Protein AF-A0A7W1Z212-F1 (afdb_monomer)

Mean predicted aligned error: 14.38 Å

Structure (mmCIF, N/CA/C/O backbone):
data_AF-A0A7W1Z212-F1
#
_entry.id   AF-A0A7W1Z212-F1
#
loop_
_atom_site.group_PDB
_atom_site.id
_atom_site.type_symbol
_atom_site.label_atom_id
_atom_site.label_alt_id
_atom_site.label_comp_id
_atom_site.label_asym_id
_atom_site.label_entity_id
_atom_site.label_seq_id
_atom_site.pdbx_PDB_ins_code
_atom_site.Cartn_x
_atom_site.Cartn_y
_atom_site.Cartn_z
_atom_site.occupancy
_atom_site.B_iso_or_equiv
_atom_site.auth_seq_id
_atom_site.auth_comp_id
_atom_site.auth_asym_id
_atom_site.auth_atom_id
_atom_site.pdbx_PDB_model_num
ATOM 1 N N . MET A 1 1 ? -15.169 -3.300 11.382 1.00 77.12 1 MET A N 1
ATOM 2 C CA . MET A 1 1 ? -14.056 -4.059 10.772 1.00 77.12 1 MET A CA 1
ATOM 3 C C . MET A 1 1 ? -12.932 -3.089 10.427 1.00 77.12 1 MET A C 1
ATOM 5 O O . MET A 1 1 ? -13.235 -2.021 9.907 1.00 77.12 1 MET A O 1
ATOM 9 N N . LYS A 1 2 ? -11.679 -3.413 10.775 1.00 85.25 2 LYS A N 1
ATOM 10 C CA . LYS A 1 2 ? -10.494 -2.569 10.530 1.00 85.25 2 LYS A CA 1
ATOM 11 C C . LYS A 1 2 ? -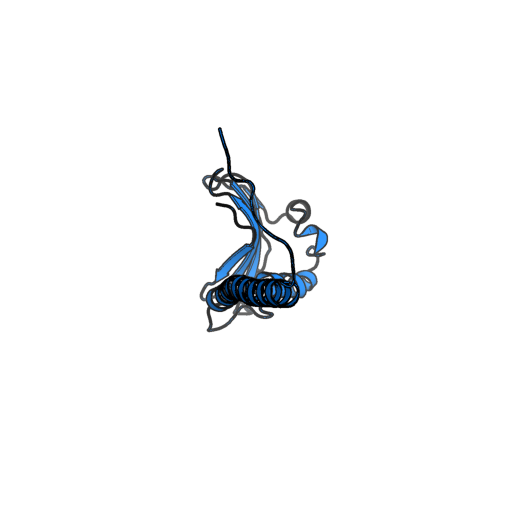9.434 -3.373 9.780 1.00 85.25 2 LYS A C 1
ATOM 13 O O . LYS A 1 2 ? -9.347 -4.587 9.969 1.00 85.25 2 LYS A O 1
ATOM 18 N N . SER A 1 3 ? -8.659 -2.726 8.923 1.00 84.06 3 SER A N 1
ATOM 19 C CA . SER A 1 3 ? -7.567 -3.359 8.179 1.00 84.06 3 SER A CA 1
ATOM 20 C C . SER A 1 3 ? -6.372 -2.423 8.100 1.00 84.06 3 SER A C 1
ATOM 22 O O . SER A 1 3 ? -6.545 -1.243 7.813 1.00 84.06 3 SER A O 1
ATOM 24 N N . ASP A 1 4 ? -5.180 -2.971 8.345 1.00 83.94 4 ASP A N 1
ATOM 25 C CA . ASP A 1 4 ? -3.940 -2.185 8.428 1.00 83.94 4 ASP A CA 1
ATOM 26 C C . ASP A 1 4 ? -3.031 -2.341 7.195 1.00 83.94 4 ASP A C 1
ATOM 28 O O . ASP A 1 4 ? -2.071 -1.599 6.999 1.00 83.94 4 ASP A O 1
ATOM 32 N N . ASN A 1 5 ? -3.310 -3.357 6.375 1.00 79.88 5 ASN A N 1
ATOM 33 C CA . ASN A 1 5 ? -2.556 -3.680 5.170 1.00 79.88 5 ASN A CA 1
ATOM 34 C C . ASN A 1 5 ? -3.535 -3.963 4.038 1.00 79.88 5 ASN A C 1
ATOM 36 O O . ASN A 1 5 ? -4.545 -4.642 4.242 1.00 79.88 5 ASN A O 1
ATOM 40 N N . ILE A 1 6 ? -3.214 -3.463 2.854 1.00 82.38 6 ILE A N 1
ATOM 41 C CA . ILE A 1 6 ? -4.014 -3.615 1.644 1.00 82.38 6 ILE A CA 1
ATOM 42 C C . ILE A 1 6 ? -3.090 -4.143 0.553 1.00 82.38 6 ILE A C 1
ATOM 44 O O . ILE A 1 6 ? -1.969 -3.667 0.395 1.00 82.38 6 ILE A O 1
ATOM 48 N N . LEU A 1 7 ? -3.553 -5.128 -0.207 1.00 85.12 7 LEU A N 1
ATOM 49 C CA . LEU A 1 7 ? -2.835 -5.634 -1.367 1.00 85.12 7 LEU A CA 1
ATOM 50 C C . LEU A 1 7 ? -3.804 -5.695 -2.540 1.00 85.12 7 LEU A C 1
ATOM 52 O O . LEU A 1 7 ? -4.844 -6.347 -2.460 1.00 85.12 7 LEU A O 1
ATOM 56 N N . ILE A 1 8 ? -3.467 -4.987 -3.611 1.00 86.56 8 ILE A N 1
ATOM 57 C CA . ILE A 1 8 ? -4.257 -4.938 -4.838 1.00 86.56 8 ILE A CA 1
ATOM 58 C C . ILE A 1 8 ? -3.365 -5.469 -5.944 1.00 86.56 8 ILE A C 1
ATOM 60 O O . ILE A 1 8 ? -2.385 -4.829 -6.318 1.00 86.56 8 ILE A O 1
ATOM 64 N N . ASP A 1 9 ? -3.696 -6.640 -6.469 1.00 84.62 9 ASP A N 1
ATOM 65 C CA . ASP A 1 9 ? -2.977 -7.203 -7.601 1.00 84.62 9 ASP A CA 1
ATOM 66 C C . ASP A 1 9 ? -3.779 -7.044 -8.886 1.00 84.62 9 ASP A C 1
ATOM 68 O O . ASP A 1 9 ? -4.973 -7.333 -8.943 1.00 84.62 9 ASP A O 1
ATOM 72 N N . THR A 1 10 ? -3.102 -6.578 -9.927 1.00 84.62 10 THR A N 1
ATOM 73 C CA . THR A 1 10 ? -3.655 -6.446 -11.273 1.00 84.62 10 THR A CA 1
ATOM 74 C C . THR A 1 10 ? -2.723 -7.123 -12.276 1.00 84.62 10 THR A C 1
ATOM 76 O O . THR A 1 10 ? -1.607 -7.537 -11.952 1.00 84.62 10 THR A O 1
ATOM 79 N N . ASN A 1 11 ? -3.135 -7.176 -13.542 1.00 84.94 11 ASN A N 1
ATOM 80 C CA . ASN A 1 11 ? -2.316 -7.761 -14.606 1.00 84.94 11 ASN A CA 1
ATOM 81 C C . ASN A 1 11 ? -0.99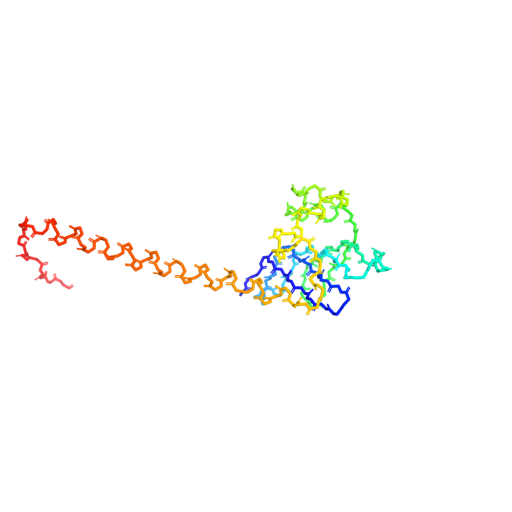3 -7.013 -14.844 1.00 84.94 11 ASN A C 1
ATOM 83 O O . ASN A 1 11 ? -0.046 -7.605 -15.350 1.00 84.94 11 ASN A O 1
ATOM 87 N N . ARG A 1 12 ? -0.920 -5.716 -14.515 1.00 84.62 12 ARG A N 1
ATOM 88 C CA . ARG A 1 12 ? 0.232 -4.859 -14.855 1.00 84.62 12 ARG A CA 1
ATOM 89 C C . ARG A 1 12 ? 1.006 -4.347 -13.646 1.00 84.62 12 ARG A C 1
ATOM 91 O O . ARG A 1 12 ? 2.163 -3.960 -13.785 1.00 84.62 12 ARG A O 1
ATOM 98 N N . LEU A 1 13 ? 0.383 -4.329 -12.473 1.00 82.56 13 LEU A N 1
ATOM 99 C CA . LEU A 1 13 ? 0.946 -3.754 -11.257 1.00 82.56 13 LEU A CA 1
ATOM 100 C C . LEU A 1 13 ? 0.392 -4.441 -10.012 1.00 82.56 13 LEU A C 1
ATOM 102 O O . LEU A 1 13 ? -0.774 -4.836 -9.975 1.00 82.56 13 LEU A O 1
ATOM 106 N N . THR A 1 14 ? 1.236 -4.542 -8.997 1.00 84.75 14 THR A N 1
ATOM 107 C CA . THR A 1 14 ? 0.863 -4.933 -7.639 1.00 84.75 14 THR A CA 1
ATOM 108 C C . THR A 1 14 ? 0.967 -3.688 -6.764 1.00 84.75 14 THR A C 1
ATOM 110 O O . THR A 1 14 ? 2.021 -3.061 -6.712 1.00 84.75 14 THR A O 1
ATOM 113 N N . VAL A 1 15 ? -0.108 -3.294 -6.090 1.00 84.38 15 VAL A N 1
ATOM 114 C CA . VAL A 1 15 ? -0.134 -2.148 -5.174 1.00 84.38 15 VAL A CA 1
ATOM 115 C C . VAL A 1 15 ? -0.178 -2.665 -3.749 1.00 84.38 15 VAL A C 1
ATOM 117 O O . VAL A 1 15 ? -1.116 -3.363 -3.367 1.00 84.38 15 VAL A O 1
ATOM 120 N N . ALA A 1 16 ? 0.826 -2.299 -2.961 1.00 81.69 16 ALA A N 1
ATOM 121 C CA . ALA A 1 16 ? 0.833 -2.544 -1.528 1.00 81.69 16 ALA A CA 1
ATOM 122 C C . ALA A 1 16 ? 0.444 -1.258 -0.797 1.00 81.69 16 ALA A C 1
ATOM 124 O O . ALA A 1 16 ? 1.004 -0.196 -1.066 1.00 81.69 16 ALA A O 1
ATOM 125 N N . GLY A 1 17 ? -0.513 -1.354 0.114 1.00 82.56 17 GLY A N 1
ATOM 126 C CA . GLY A 1 17 ? -0.961 -0.269 0.970 1.00 82.56 17 GLY A CA 1
ATOM 127 C C . GLY A 1 17 ? -0.681 -0.569 2.435 1.00 82.56 17 GLY A C 1
ATOM 128 O O . GLY A 1 17 ? -0.964 -1.677 2.890 1.00 82.56 17 GLY A O 1
ATOM 129 N N . ILE A 1 18 ? -0.181 0.419 3.179 1.00 80.94 18 ILE A N 1
ATOM 130 C CA . ILE A 1 18 ? -0.183 0.379 4.650 1.00 80.94 18 ILE A CA 1
ATOM 131 C C . ILE A 1 18 ? -0.882 1.617 5.177 1.00 80.94 18 ILE A C 1
ATOM 133 O O . ILE A 1 18 ? -0.662 2.725 4.679 1.00 80.94 18 ILE A O 1
ATOM 137 N N . GLY A 1 19 ? -1.673 1.416 6.216 1.00 85.19 19 GLY A N 1
ATOM 138 C CA . GLY A 1 19 ? -2.371 2.457 6.945 1.00 85.19 19 GLY A CA 1
ATOM 139 C C . GLY A 1 19 ? -3.698 1.921 7.446 1.00 85.19 19 GLY A C 1
ATOM 140 O O . GLY A 1 19 ? -3.934 0.722 7.394 1.00 85.19 19 GLY A O 1
ATOM 141 N N . LYS A 1 20 ? -4.578 2.783 7.935 1.00 90.00 20 LYS A N 1
ATOM 142 C CA . LYS A 1 20 ? -5.830 2.357 8.561 1.00 90.00 20 LYS A CA 1
ATOM 143 C C . LYS A 1 20 ? -6.975 2.462 7.568 1.00 90.00 20 LYS A C 1
ATOM 145 O O . LYS A 1 20 ? -7.257 3.544 7.068 1.00 90.00 20 LYS A O 1
ATOM 150 N N . LEU A 1 21 ? -7.677 1.358 7.350 1.00 90.25 21 LEU A N 1
ATOM 151 C CA . LEU A 1 21 ? -8.979 1.323 6.691 1.00 90.25 21 LEU A CA 1
ATOM 152 C C . LEU A 1 21 ? -10.035 0.912 7.714 1.00 90.25 21 LEU A C 1
ATOM 154 O O . LEU A 1 21 ? -9.978 -0.192 8.265 1.00 90.25 21 LEU A O 1
ATOM 158 N N . ASN A 1 22 ? -10.997 1.790 7.973 1.00 91.94 22 ASN A N 1
ATOM 159 C CA . ASN A 1 22 ? -12.083 1.544 8.906 1.00 91.94 22 ASN A CA 1
ATOM 160 C C . ASN A 1 22 ? -13.424 1.577 8.175 1.00 91.94 22 ASN A C 1
ATOM 162 O O . ASN A 1 22 ? -13.894 2.631 7.763 1.00 91.94 22 ASN A O 1
ATOM 166 N N . LEU A 1 23 ? -14.045 0.405 8.046 1.00 92.50 23 LEU A N 1
ATOM 167 C CA . LEU A 1 23 ? -15.338 0.257 7.374 1.00 92.50 23 LEU A CA 1
ATOM 168 C C . LEU A 1 23 ? -16.527 0.603 8.280 1.00 92.50 23 LEU A C 1
ATOM 170 O O . LEU A 1 23 ? -17.645 0.669 7.795 1.00 92.50 23 LEU A O 1
ATOM 174 N N . VAL A 1 24 ? -16.309 0.769 9.591 1.00 93.31 24 VAL A N 1
ATOM 175 C CA . VAL A 1 24 ? -17.367 1.221 10.515 1.00 93.31 24 VAL A CA 1
ATOM 176 C C . VAL A 1 24 ? -17.569 2.722 10.378 1.00 93.31 24 VAL A C 1
ATOM 178 O O . VAL A 1 24 ? -18.696 3.182 10.280 1.00 93.31 24 VAL A O 1
ATOM 181 N N . ASP A 1 25 ? -16.459 3.456 10.327 1.00 92.62 25 ASP A N 1
ATOM 182 C CA . ASP A 1 25 ? -16.458 4.920 10.266 1.00 92.62 25 ASP A CA 1
ATOM 183 C C . ASP A 1 25 ? -16.349 5.439 8.821 1.00 92.62 25 ASP A C 1
ATOM 185 O O . ASP A 1 25 ? -16.151 6.631 8.612 1.00 92.62 25 ASP A O 1
ATOM 189 N N . GLU A 1 26 ? -16.403 4.532 7.835 1.00 93.06 26 GLU A N 1
ATOM 190 C CA . GLU A 1 26 ? -16.182 4.798 6.408 1.00 93.06 26 GLU A CA 1
ATOM 191 C C . GLU A 1 26 ? -15.012 5.755 6.151 1.00 93.06 26 GLU A C 1
ATOM 193 O O . GLU A 1 26 ? -15.118 6.683 5.353 1.00 93.06 26 GLU A O 1
ATOM 198 N N . ALA A 1 27 ? -13.876 5.518 6.805 1.00 94.31 27 ALA A N 1
ATOM 199 C CA . ALA A 1 27 ? -12.704 6.381 6.729 1.00 94.31 27 ALA A CA 1
ATOM 200 C C . ALA A 1 27 ? -11.428 5.582 6.455 1.00 94.31 27 ALA A C 1
ATOM 202 O O . ALA A 1 27 ? -11.261 4.449 6.924 1.00 94.31 27 ALA A O 1
ATOM 203 N N . MET A 1 28 ? -10.501 6.195 5.720 1.00 93.50 28 MET A N 1
ATOM 204 C CA . MET A 1 28 ? -9.179 5.643 5.461 1.00 93.50 28 MET A CA 1
ATOM 205 C C . MET A 1 28 ? -8.065 6.672 5.666 1.00 93.50 28 MET A C 1
ATOM 207 O O . MET A 1 28 ? -8.260 7.868 5.484 1.00 93.50 28 MET A O 1
ATOM 211 N N . ASP A 1 29 ? -6.889 6.189 6.041 1.00 92.31 29 ASP A N 1
ATOM 212 C CA . ASP A 1 29 ? -5.612 6.894 5.951 1.00 92.31 29 ASP A CA 1
ATOM 213 C C . ASP A 1 29 ? -4.561 5.856 5.577 1.00 92.31 29 ASP A C 1
ATOM 215 O O . ASP A 1 29 ? -4.098 5.092 6.427 1.00 92.31 29 ASP A O 1
ATOM 219 N N . VAL A 1 30 ? -4.277 5.750 4.284 1.00 89.38 30 VAL A N 1
ATOM 220 C CA . VAL A 1 30 ? -3.433 4.706 3.703 1.00 89.38 30 VAL A CA 1
ATOM 221 C C . VAL A 1 30 ? -2.446 5.321 2.732 1.00 89.38 30 VAL A C 1
ATOM 223 O O . VAL A 1 30 ? -2.785 6.230 1.982 1.00 89.38 30 VAL A O 1
ATOM 226 N N . VAL A 1 31 ? -1.223 4.803 2.697 1.00 87.38 31 VAL A N 1
ATOM 227 C CA . VAL A 1 31 ? -0.290 5.098 1.605 1.00 87.38 31 VAL A CA 1
ATOM 228 C C . VAL A 1 31 ? -0.170 3.860 0.741 1.00 87.38 31 VAL A C 1
ATOM 230 O O . VAL A 1 31 ? 0.111 2.769 1.238 1.00 87.38 31 VAL A O 1
ATOM 233 N N . LEU A 1 32 ? -0.385 4.052 -0.552 1.00 87.25 32 LEU A N 1
ATOM 234 C CA . LEU A 1 32 ? -0.285 3.057 -1.599 1.00 87.25 32 LEU A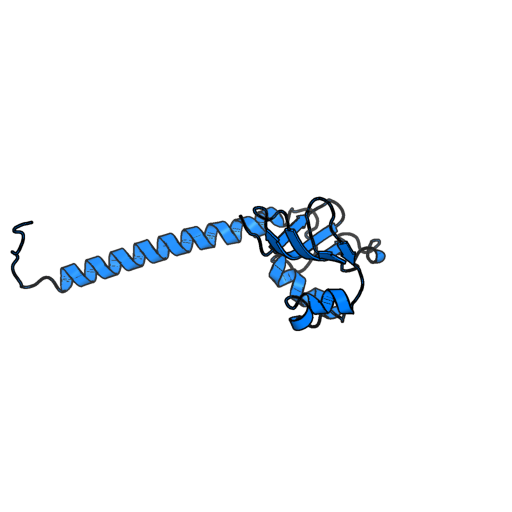 CA 1
ATOM 235 C C . LEU A 1 32 ? 1.063 3.192 -2.304 1.00 87.25 32 LEU A C 1
ATOM 237 O O . LEU A 1 32 ? 1.470 4.286 -2.689 1.00 87.25 32 LEU A O 1
ATOM 241 N N . THR A 1 33 ? 1.730 2.063 -2.512 1.00 83.31 33 THR A N 1
ATOM 242 C CA . THR A 1 33 ? 2.987 1.961 -3.256 1.00 83.31 33 THR A CA 1
ATOM 243 C C . THR A 1 33 ? 2.790 1.005 -4.435 1.00 83.31 33 THR A C 1
ATOM 245 O O . THR A 1 33 ? 2.835 -0.218 -4.255 1.00 83.31 33 THR A O 1
ATOM 248 N N . PRO A 1 34 ? 2.537 1.533 -5.645 1.00 84.38 34 PRO A N 1
ATOM 249 C CA . PRO A 1 34 ? 2.420 0.729 -6.853 1.00 84.38 34 PRO A CA 1
ATOM 250 C C . PRO A 1 34 ? 3.772 0.142 -7.265 1.00 84.38 34 PRO A C 1
ATOM 252 O O . PRO A 1 34 ? 4.785 0.836 -7.324 1.00 84.38 34 PRO A O 1
ATOM 255 N N . ARG A 1 35 ? 3.788 -1.144 -7.606 1.00 80.69 35 ARG A N 1
ATOM 256 C CA . ARG A 1 35 ? 4.939 -1.851 -8.169 1.00 80.69 35 ARG A CA 1
ATOM 257 C C . ARG A 1 35 ? 4.569 -2.458 -9.515 1.00 80.69 35 ARG A C 1
ATOM 259 O O . ARG A 1 35 ? 3.865 -3.469 -9.556 1.00 80.69 35 ARG A O 1
ATOM 266 N N . PRO A 1 36 ? 5.020 -1.850 -10.620 1.00 83.25 36 PRO A N 1
ATOM 267 C CA . PRO A 1 36 ? 4.788 -2.403 -11.941 1.00 83.25 36 PRO A CA 1
ATOM 268 C C . PRO A 1 36 ? 5.438 -3.779 -12.121 1.00 83.25 36 PRO A C 1
ATOM 270 O O . PRO A 1 36 ? 6.557 -4.006 -11.662 1.00 83.25 36 PRO A O 1
ATOM 273 N N . LYS A 1 37 ? 4.741 -4.681 -12.816 1.00 83.06 37 LYS A N 1
ATOM 274 C CA . LYS A 1 37 ? 5.268 -5.981 -13.275 1.00 83.06 37 LYS A CA 1
ATOM 275 C C . LYS A 1 37 ? 6.058 -5.839 -14.583 1.00 83.06 37 LYS A C 1
ATOM 277 O O . LYS A 1 37 ? 6.859 -6.705 -14.91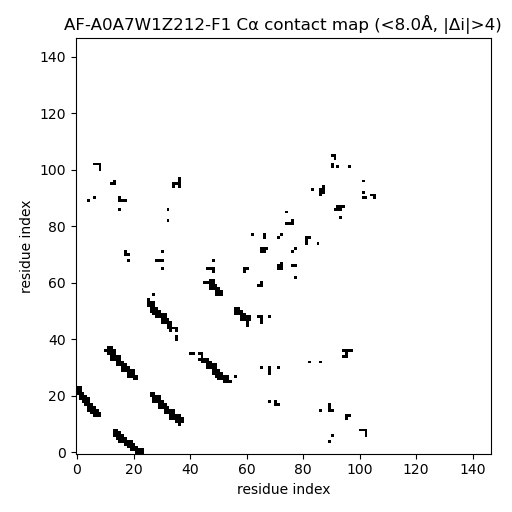5 1.00 83.06 37 LYS A O 1
ATOM 282 N N . ASP A 1 38 ? 5.835 -4.731 -15.293 1.00 82.56 38 ASP A N 1
ATOM 283 C CA . ASP A 1 38 ? 6.525 -4.337 -16.519 1.00 82.56 38 ASP A CA 1
ATOM 284 C C . ASP A 1 38 ? 7.372 -3.072 -16.257 1.00 82.56 38 ASP A C 1
ATOM 286 O O . ASP A 1 38 ? 6.822 -2.056 -15.814 1.00 82.56 38 ASP A O 1
ATOM 290 N N . PRO A 1 39 ? 8.692 -3.096 -16.519 1.00 78.75 39 PRO A N 1
ATOM 291 C CA . PRO A 1 39 ? 9.574 -1.950 -16.299 1.00 78.75 39 PRO A CA 1
ATOM 292 C C . PRO A 1 39 ? 9.219 -0.719 -17.148 1.00 78.75 39 PRO A C 1
ATOM 294 O O . PRO A 1 39 ? 9.531 0.399 -16.736 1.00 78.75 39 PRO A O 1
ATOM 297 N N . SER A 1 40 ? 8.526 -0.873 -18.281 1.00 83.56 40 SER A N 1
ATOM 298 C CA . SER A 1 40 ? 8.046 0.263 -19.088 1.00 83.56 40 SER A CA 1
ATOM 299 C C . SER A 1 40 ? 7.051 1.155 -18.335 1.00 83.56 40 SER A C 1
ATOM 301 O O . SER A 1 40 ? 6.903 2.336 -18.647 1.00 83.56 40 SER A O 1
ATOM 303 N N . LEU A 1 41 ? 6.411 0.622 -17.291 1.00 82.31 41 LEU A N 1
ATOM 304 C CA . LEU A 1 41 ? 5.450 1.328 -16.448 1.00 82.31 41 LEU A CA 1
ATOM 305 C C . LEU A 1 41 ? 6.091 1.941 -15.196 1.00 82.31 41 LEU A C 1
ATOM 307 O O . LEU A 1 41 ? 5.376 2.318 -14.269 1.00 82.31 41 LEU A O 1
ATOM 311 N N . PHE A 1 42 ? 7.421 2.075 -15.145 1.00 77.62 42 PHE A N 1
ATOM 312 C CA . PHE A 1 42 ? 8.126 2.667 -14.002 1.00 77.62 42 PHE A CA 1
ATOM 313 C C . PHE A 1 42 ? 7.601 4.063 -13.626 1.00 77.62 42 PHE A C 1
ATOM 315 O O . PHE A 1 42 ? 7.518 4.394 -12.447 1.00 77.62 42 PHE A O 1
ATOM 322 N N . ASN A 1 43 ? 7.146 4.850 -14.606 1.00 78.88 43 ASN A N 1
ATOM 323 C CA . ASN A 1 43 ? 6.541 6.161 -14.356 1.00 78.88 43 ASN A CA 1
ATOM 324 C C . ASN A 1 43 ? 5.184 6.102 -13.612 1.00 78.88 43 ASN A C 1
ATOM 326 O O . ASN A 1 43 ? 4.659 7.138 -13.232 1.00 78.88 43 ASN A O 1
ATOM 330 N N . LEU A 1 44 ? 4.596 4.919 -13.403 1.00 77.19 44 LEU A N 1
ATOM 331 C CA . LEU A 1 44 ? 3.391 4.717 -12.585 1.00 77.19 44 LEU A CA 1
ATOM 332 C C . LEU A 1 44 ? 3.712 4.254 -11.157 1.00 77.19 44 LEU A C 1
ATOM 334 O O . LEU A 1 44 ? 2.798 4.063 -10.360 1.00 77.19 44 LEU A O 1
ATOM 338 N N . ALA A 1 45 ? 4.988 4.068 -10.813 1.00 77.38 45 ALA A N 1
ATOM 339 C CA . ALA A 1 45 ? 5.416 3.583 -9.501 1.00 77.38 45 ALA A CA 1
ATOM 340 C C . ALA A 1 45 ? 5.383 4.664 -8.399 1.00 77.38 45 ALA A C 1
ATOM 342 O O . ALA A 1 45 ? 6.044 4.518 -7.376 1.00 77.38 45 ALA A O 1
ATOM 343 N N . HIS A 1 46 ? 4.646 5.763 -8.592 1.00 82.75 46 HIS A N 1
ATOM 344 C CA . HIS A 1 46 ? 4.588 6.861 -7.624 1.00 82.75 46 HIS A CA 1
ATOM 345 C C . HIS A 1 46 ? 3.704 6.501 -6.433 1.00 82.75 46 HIS A C 1
ATOM 347 O O . HIS A 1 46 ? 2.616 5.949 -6.590 1.00 82.75 46 HIS A O 1
ATOM 353 N N . MET A 1 47 ? 4.178 6.834 -5.236 1.00 83.25 47 MET A N 1
ATOM 354 C CA . MET A 1 47 ? 3.414 6.643 -4.008 1.00 83.25 47 MET A CA 1
ATOM 355 C C . MET A 1 47 ? 2.280 7.653 -3.900 1.00 83.25 47 MET A C 1
ATOM 357 O O . MET A 1 47 ? 2.448 8.816 -4.265 1.00 83.25 47 MET A O 1
ATOM 361 N N . VAL A 1 48 ? 1.180 7.211 -3.300 1.00 88.94 48 VAL A N 1
ATOM 362 C CA . VAL A 1 48 ? -0.019 8.024 -3.100 1.00 88.94 48 VAL A CA 1
ATOM 363 C C . VAL A 1 48 ? -0.512 7.839 -1.672 1.00 88.94 48 VAL A C 1
ATOM 365 O O . VAL A 1 48 ? -0.723 6.705 -1.251 1.00 88.94 48 VAL A O 1
ATOM 368 N N . ARG A 1 49 ? -0.737 8.919 -0.925 1.00 90.38 49 ARG A N 1
ATOM 369 C CA . ARG A 1 49 ? -1.503 8.892 0.326 1.00 90.38 49 ARG A CA 1
ATOM 370 C C . ARG A 1 49 ? -2.969 9.181 0.031 1.00 90.38 49 ARG A C 1
ATOM 372 O O . ARG A 1 49 ? -3.280 10.123 -0.691 1.00 90.38 49 ARG A O 1
ATOM 379 N N . ILE A 1 50 ? -3.852 8.381 0.606 1.00 92.94 50 ILE A N 1
ATOM 380 C CA . ILE A 1 50 ? -5.298 8.541 0.534 1.00 92.94 50 ILE A CA 1
ATOM 381 C C . ILE A 1 50 ? -5.818 8.691 1.957 1.00 92.94 50 ILE A C 1
ATOM 383 O O . ILE A 1 50 ? -5.584 7.816 2.791 1.00 92.94 50 ILE A O 1
ATOM 387 N N . THR A 1 51 ? -6.508 9.793 2.233 1.00 94.56 51 THR A N 1
ATOM 388 C CA . THR A 1 51 ? -7.029 10.123 3.564 1.00 94.56 51 THR A CA 1
ATOM 389 C C . THR A 1 51 ? -8.484 10.562 3.523 1.00 94.56 51 THR A C 1
ATOM 391 O O . THR A 1 51 ? -8.917 11.158 2.546 1.00 94.56 51 THR A O 1
ATOM 394 N N . GLY A 1 52 ? -9.218 10.362 4.614 1.00 94.44 52 GLY A N 1
ATOM 395 C CA . GLY A 1 52 ? -10.585 10.857 4.770 1.00 94.44 52 GLY A CA 1
ATOM 396 C C . GLY A 1 52 ? -11.656 9.807 4.454 1.00 94.44 52 GLY A C 1
ATOM 397 O O . GLY A 1 52 ? -11.368 8.608 4.504 1.00 94.44 52 GLY A O 1
ATOM 398 N N . PRO A 1 53 ? -12.906 10.233 4.197 1.00 95.88 53 PRO A N 1
ATOM 399 C CA . PRO A 1 53 ? -14.029 9.322 3.994 1.00 95.88 53 PRO A CA 1
ATOM 400 C C . PRO A 1 53 ? -13.906 8.477 2.719 1.00 95.88 53 PRO A C 1
ATOM 402 O O . PRO A 1 53 ? -13.402 8.954 1.707 1.00 95.88 53 PRO A O 1
ATOM 405 N N . LEU A 1 54 ? -14.452 7.256 2.716 1.00 93.38 54 LEU A N 1
ATOM 406 C CA . LEU A 1 54 ? -14.452 6.368 1.541 1.00 93.38 54 LEU A CA 1
ATOM 407 C C . LEU A 1 54 ? -15.194 6.971 0.342 1.00 93.38 54 LEU A C 1
ATOM 409 O O . LEU A 1 54 ? -14.798 6.739 -0.797 1.00 93.38 54 LEU A O 1
ATOM 413 N N . LEU A 1 55 ? -16.257 7.739 0.598 1.00 95.06 55 LEU A N 1
ATOM 414 C CA . LEU A 1 55 ? -17.073 8.374 -0.442 1.00 95.06 55 LEU A CA 1
ATOM 415 C C . LEU A 1 55 ? -16.406 9.596 -1.078 1.00 95.06 55 LEU A C 1
ATOM 417 O O . LEU A 1 55 ? -16.723 9.938 -2.214 1.00 95.06 55 LEU A O 1
ATOM 421 N N . ASN A 1 56 ? -15.514 10.265 -0.351 1.00 95.88 56 ASN A N 1
ATOM 422 C CA . ASN A 1 56 ? -14.821 11.450 -0.841 1.00 95.88 56 ASN A CA 1
ATOM 423 C C . ASN A 1 56 ? -13.409 11.523 -0.244 1.00 95.88 56 ASN A C 1
ATOM 425 O O . ASN A 1 56 ? -13.160 12.329 0.660 1.00 95.88 56 ASN A O 1
ATOM 429 N N . PRO A 1 57 ? -12.505 10.639 -0.694 1.00 94.75 57 PRO A N 1
ATOM 430 C CA . PRO A 1 57 ? -11.157 10.602 -0.172 1.00 94.75 57 PRO A CA 1
ATOM 431 C C . PRO A 1 57 ? -10.328 11.755 -0.741 1.00 94.75 57 PRO A C 1
ATOM 433 O O . PRO A 1 57 ? -10.406 12.082 -1.925 1.00 94.75 57 PRO A O 1
ATOM 436 N N . ASP A 1 58 ? -9.467 12.323 0.092 1.00 95.62 58 ASP A N 1
ATOM 437 C CA . ASP A 1 58 ? -8.410 13.224 -0.339 1.00 95.62 58 ASP A CA 1
ATOM 438 C C . ASP A 1 58 ? -7.177 12.414 -0.759 1.00 95.62 58 ASP A C 1
ATOM 440 O O . ASP A 1 58 ? -6.707 11.541 -0.024 1.00 95.62 58 ASP A O 1
ATOM 444 N N . VAL A 1 59 ? -6.665 12.696 -1.956 1.00 94.31 59 VAL A N 1
ATOM 445 C CA . VAL A 1 59 ? -5.583 11.943 -2.597 1.00 94.31 59 VAL A CA 1
ATOM 446 C C . VAL A 1 59 ? -4.381 12.856 -2.794 1.00 94.31 59 VAL A C 1
ATOM 448 O O . VAL A 1 59 ? -4.489 13.927 -3.389 1.00 94.31 59 VAL A O 1
ATOM 451 N N . SER A 1 60 ? -3.209 12.420 -2.337 1.00 90.56 60 SER A N 1
ATOM 452 C CA . SER A 1 60 ? -1.985 13.210 -2.409 1.00 90.56 60 SER A CA 1
ATOM 453 C C . SER A 1 60 ? -0.764 12.395 -2.798 1.00 90.56 60 SER A C 1
ATOM 455 O O . SER A 1 60 ? -0.510 11.333 -2.244 1.00 90.56 60 SER A O 1
ATOM 457 N N . ASN A 1 61 ? 0.048 12.958 -3.690 1.00 86.62 61 ASN A N 1
ATOM 458 C CA . ASN A 1 61 ? 1.385 12.455 -4.021 1.00 86.62 61 ASN A CA 1
ATOM 459 C C . ASN A 1 61 ? 2.490 13.300 -3.369 1.00 86.62 61 ASN A C 1
ATOM 461 O O . ASN A 1 61 ? 3.667 13.167 -3.708 1.00 86.62 61 ASN A O 1
ATOM 465 N N . ASP A 1 62 ? 2.112 14.215 -2.471 1.00 85.44 62 ASP A N 1
ATOM 466 C CA . ASP A 1 62 ? 3.055 15.087 -1.792 1.00 85.44 62 ASP A CA 1
ATOM 467 C C . ASP A 1 62 ? 3.891 14.285 -0.784 1.00 85.44 62 ASP A C 1
ATOM 469 O O . ASP A 1 62 ? 3.371 13.539 0.050 1.00 85.44 62 ASP A O 1
ATOM 473 N N . LYS A 1 63 ? 5.216 14.430 -0.868 1.00 78.06 63 LYS A N 1
ATOM 474 C CA . LYS A 1 63 ? 6.155 13.657 -0.046 1.00 78.06 63 LYS A CA 1
ATOM 475 C C . LYS A 1 63 ? 6.032 13.978 1.441 1.00 78.06 63 LYS A C 1
ATOM 477 O O . LYS A 1 63 ? 6.213 13.075 2.256 1.00 78.06 63 LYS A O 1
ATOM 482 N N . LEU A 1 64 ? 5.737 15.231 1.789 1.00 80.50 64 LEU A N 1
ATOM 483 C CA . LEU A 1 64 ? 5.554 15.656 3.174 1.00 80.50 64 LEU A CA 1
ATOM 484 C C . LEU A 1 64 ? 4.276 15.031 3.732 1.00 80.50 64 LEU A C 1
ATOM 486 O O . LEU A 1 64 ? 4.318 14.377 4.772 1.00 80.50 64 LEU A O 1
ATOM 490 N N . ARG A 1 65 ? 3.181 15.097 2.969 1.00 81.06 65 ARG A N 1
ATOM 491 C CA . ARG A 1 65 ? 1.920 14.442 3.333 1.00 81.06 65 ARG A CA 1
ATOM 492 C C . ARG A 1 65 ? 2.068 12.927 3.441 1.00 81.06 65 ARG A C 1
ATOM 494 O O . ARG A 1 65 ? 1.473 12.326 4.325 1.00 81.06 65 ARG A O 1
ATOM 501 N N . ILE A 1 66 ? 2.872 12.274 2.607 1.00 80.38 66 ILE A N 1
ATOM 502 C CA . ILE A 1 66 ? 3.160 10.836 2.749 1.00 80.38 66 ILE A CA 1
ATOM 503 C C . ILE A 1 66 ? 3.966 10.552 4.027 1.00 80.38 66 ILE A C 1
ATOM 505 O O . ILE A 1 66 ? 3.649 9.602 4.748 1.00 80.38 66 ILE A O 1
ATOM 509 N N . ALA A 1 67 ? 4.967 11.375 4.345 1.00 74.69 67 ALA A N 1
ATOM 510 C CA . ALA A 1 67 ? 5.778 11.224 5.555 1.00 74.69 67 ALA A CA 1
ATOM 511 C C . ALA A 1 67 ? 4.952 11.392 6.844 1.00 74.69 67 ALA A C 1
ATOM 513 O O . ALA A 1 67 ? 5.147 10.644 7.804 1.00 74.69 67 ALA A O 1
ATOM 514 N N . GLU A 1 68 ? 3.973 12.300 6.838 1.00 80.19 68 GLU A N 1
ATOM 515 C CA . GLU A 1 68 ? 3.025 12.529 7.938 1.00 80.19 68 GLU A CA 1
ATOM 516 C C . GLU A 1 68 ? 2.139 11.319 8.270 1.00 80.19 68 GLU A C 1
ATOM 518 O O . GLU A 1 68 ? 1.550 11.279 9.348 1.00 80.19 68 GLU A O 1
ATOM 523 N N . SER A 1 69 ? 2.046 10.308 7.397 1.00 73.69 69 SER A N 1
ATOM 524 C CA . SER A 1 69 ? 1.289 9.080 7.697 1.00 73.69 69 SER A CA 1
ATOM 525 C C . SER A 1 69 ? 1.857 8.288 8.886 1.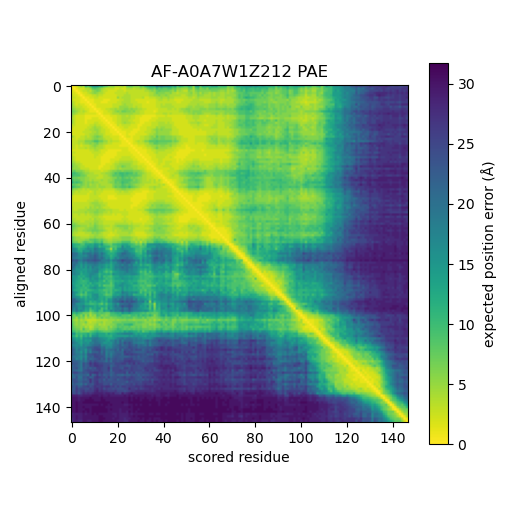00 73.69 69 SER A C 1
ATOM 527 O O . SER A 1 69 ? 1.213 7.350 9.355 1.00 73.69 69 SER A O 1
ATOM 529 N N . GLY A 1 70 ? 3.057 8.637 9.379 1.00 65.00 70 GLY A N 1
ATOM 530 C CA . GLY A 1 70 ? 3.712 8.072 10.567 1.00 65.00 70 GLY A CA 1
ATOM 531 C C . GLY A 1 70 ? 4.234 6.645 10.371 1.00 65.00 70 GLY A C 1
ATOM 532 O O . GLY A 1 70 ? 5.357 6.331 10.755 1.00 65.00 70 GLY A O 1
ATOM 533 N N . VAL A 1 71 ? 3.460 5.803 9.689 1.00 62.75 71 VAL A N 1
ATOM 534 C CA . VAL A 1 71 ? 3.805 4.429 9.315 1.00 62.75 71 VAL A CA 1
ATOM 535 C C . VAL A 1 71 ? 4.897 4.401 8.241 1.00 62.75 71 VAL A C 1
ATOM 537 O O . VAL A 1 71 ? 5.811 3.585 8.316 1.00 62.75 71 VAL A O 1
ATOM 540 N N . TRP A 1 72 ? 4.857 5.324 7.275 1.00 57.97 72 TRP A N 1
ATOM 541 C CA . TRP A 1 72 ? 5.837 5.379 6.182 1.00 57.97 72 TRP A CA 1
ATOM 542 C C . TRP A 1 72 ? 7.010 6.326 6.439 1.00 57.97 72 TRP A C 1
ATOM 544 O O . TRP A 1 72 ? 8.087 6.125 5.875 1.00 57.97 72 TRP A O 1
ATOM 554 N N . GLY A 1 73 ? 6.838 7.310 7.329 1.00 52.84 73 GLY A N 1
ATOM 555 C CA . GLY A 1 73 ? 7.924 8.187 7.776 1.00 52.84 73 GLY A CA 1
ATOM 556 C C . GLY A 1 73 ? 9.069 7.413 8.445 1.00 52.84 73 GLY A C 1
ATOM 557 O O . GLY A 1 73 ? 10.234 7.726 8.218 1.00 52.84 73 GLY A O 1
ATOM 558 N N . LEU A 1 74 ? 8.751 6.338 9.179 1.00 51.56 74 LEU A N 1
ATOM 559 C CA . LEU A 1 74 ? 9.737 5.459 9.825 1.00 51.56 74 LEU A CA 1
ATOM 560 C C . LEU A 1 74 ? 10.507 4.559 8.844 1.00 51.56 74 LEU A C 1
ATOM 562 O O . LEU A 1 74 ? 11.610 4.121 9.156 1.00 51.56 74 LEU A O 1
ATOM 566 N N . LEU A 1 75 ? 9.962 4.299 7.651 1.00 54.75 75 LEU A N 1
ATOM 567 C CA . LEU A 1 75 ? 10.569 3.407 6.655 1.00 54.75 75 LEU A CA 1
ATOM 568 C C . LEU A 1 75 ? 11.539 4.128 5.700 1.00 54.75 75 LEU A C 1
ATOM 570 O O . LEU A 1 75 ? 12.025 3.523 4.746 1.00 54.75 75 LEU A O 1
ATOM 574 N N . GLY A 1 76 ? 11.834 5.416 5.925 1.00 50.97 76 GLY A N 1
ATOM 575 C CA . GLY A 1 76 ? 12.797 6.171 5.109 1.00 50.97 76 GLY A CA 1
ATOM 576 C C . GLY A 1 76 ? 12.374 6.332 3.642 1.00 50.97 76 GLY A C 1
ATOM 577 O O . GLY A 1 76 ? 13.210 6.559 2.765 1.00 50.97 76 GLY A O 1
ATOM 578 N N . LEU A 1 77 ? 11.072 6.211 3.355 1.00 55.28 77 LEU A N 1
ATOM 579 C CA . LEU A 1 77 ? 10.544 6.056 1.997 1.00 55.28 77 LEU A CA 1
ATOM 580 C C . LEU A 1 77 ? 10.486 7.331 1.146 1.00 55.28 77 LEU A C 1
ATOM 582 O O . LEU A 1 77 ? 10.039 7.290 0.002 1.00 55.28 77 LEU A O 1
ATOM 586 N N . VAL A 1 78 ? 11.017 8.449 1.645 1.00 53.22 78 VAL A N 1
ATOM 587 C CA . VAL A 1 78 ? 11.389 9.601 0.803 1.00 53.22 78 VAL A CA 1
ATOM 588 C C . VAL A 1 78 ? 12.437 9.227 -0.260 1.00 53.22 78 VAL A C 1
ATOM 590 O O . VAL A 1 78 ? 12.576 9.948 -1.253 1.00 53.22 78 VAL A O 1
ATOM 593 N N . ASN A 1 79 ? 13.137 8.098 -0.082 1.00 55.56 79 ASN A N 1
ATOM 594 C CA . ASN A 1 79 ? 14.126 7.551 -1.006 1.00 55.56 79 ASN A CA 1
ATOM 595 C C . ASN A 1 79 ? 13.571 6.319 -1.768 1.00 55.56 79 ASN A C 1
ATOM 597 O O . ASN A 1 79 ? 13.081 5.392 -1.117 1.00 55.56 79 ASN A O 1
ATOM 601 N N . PRO A 1 80 ? 13.689 6.242 -3.113 1.00 56.12 80 PRO A N 1
ATOM 602 C CA . PRO A 1 80 ? 13.279 5.075 -3.911 1.00 56.12 80 PRO A CA 1
ATOM 603 C C . PRO A 1 80 ? 13.893 3.737 -3.459 1.00 56.12 80 PRO A C 1
ATOM 605 O O . PRO A 1 80 ? 13.305 2.682 -3.698 1.00 56.12 80 PRO A O 1
ATOM 608 N N . LEU A 1 81 ? 15.029 3.749 -2.753 1.00 58.38 81 LEU A N 1
ATOM 609 C CA . LEU A 1 81 ? 15.595 2.539 -2.140 1.00 58.38 81 LEU A CA 1
ATOM 610 C C . LEU A 1 81 ? 14.733 1.978 -0.998 1.00 58.38 81 LEU A C 1
ATOM 612 O O . LEU A 1 81 ? 14.673 0.762 -0.823 1.00 58.38 81 LEU A O 1
ATOM 616 N N . GLY A 1 82 ? 14.005 2.827 -0.264 1.00 59.75 82 GLY A N 1
ATOM 617 C CA . GLY A 1 82 ? 13.091 2.390 0.796 1.00 59.75 82 GLY A CA 1
ATOM 618 C C . GLY A 1 82 ? 11.987 1.474 0.265 1.00 59.75 82 GLY A C 1
ATOM 619 O O . GLY A 1 82 ? 11.546 0.551 0.953 1.00 59.75 82 GLY A O 1
ATOM 620 N N . TRP A 1 83 ? 11.606 1.633 -1.008 1.00 61.38 83 TRP A N 1
ATOM 621 C CA . TRP A 1 83 ? 10.602 0.787 -1.649 1.00 61.38 83 TRP A CA 1
ATOM 622 C C . TRP A 1 83 ? 11.030 -0.680 -1.658 1.00 61.38 83 TRP A C 1
ATOM 624 O O . TRP A 1 83 ? 10.179 -1.566 -1.540 1.00 61.38 83 TRP A O 1
ATOM 634 N N . ALA A 1 84 ? 12.328 -0.951 -1.840 1.00 60.47 84 ALA A N 1
ATOM 635 C CA . ALA A 1 84 ? 12.875 -2.306 -1.878 1.00 60.47 84 ALA A CA 1
ATOM 636 C C . ALA A 1 84 ? 12.770 -3.023 -0.524 1.00 60.47 84 ALA A C 1
ATOM 638 O O . ALA A 1 84 ? 12.826 -4.246 -0.495 1.00 60.47 84 ALA A O 1
ATOM 639 N N .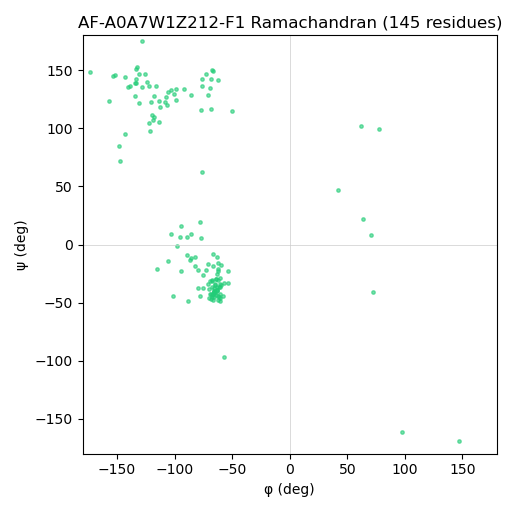 ILE A 1 85 ? 12.581 -2.280 0.570 1.00 60.50 85 ILE A N 1
ATOM 640 C CA . ILE A 1 85 ? 12.496 -2.814 1.934 1.00 60.50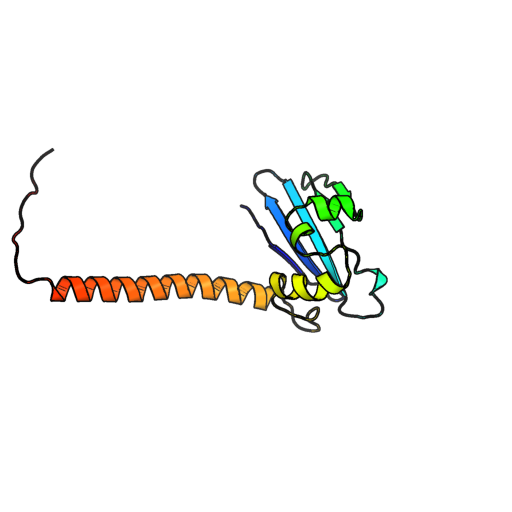 85 ILE A CA 1
ATOM 641 C C . ILE A 1 85 ? 11.041 -2.895 2.401 1.00 60.50 85 ILE A C 1
ATOM 643 O O . ILE A 1 85 ? 10.631 -3.918 2.945 1.00 60.50 85 ILE A O 1
ATOM 647 N N . ALA A 1 86 ? 10.236 -1.858 2.155 1.00 61.28 86 ALA A N 1
ATOM 648 C CA . ALA A 1 86 ? 8.854 -1.829 2.630 1.00 61.28 86 ALA A CA 1
ATOM 649 C C . ALA A 1 86 ? 7.953 -2.837 1.903 1.00 61.28 86 ALA A C 1
ATOM 651 O O . ALA A 1 86 ? 7.174 -3.540 2.536 1.00 61.28 86 ALA A O 1
ATOM 652 N N . ILE A 1 87 ? 8.080 -2.967 0.578 1.00 61.72 87 ILE A N 1
ATOM 653 C CA . ILE A 1 87 ? 7.205 -3.852 -0.208 1.00 61.72 87 ILE A CA 1
ATOM 654 C C . ILE A 1 87 ? 7.328 -5.328 0.195 1.00 61.72 87 ILE A C 1
ATOM 656 O O . ILE A 1 87 ? 6.283 -5.938 0.416 1.00 61.72 87 ILE A O 1
ATOM 660 N N . PRO A 1 88 ? 8.532 -5.921 0.342 1.00 63.31 88 PRO A N 1
ATOM 661 C CA . PRO A 1 88 ? 8.646 -7.301 0.808 1.00 63.31 88 PRO A CA 1
ATOM 662 C C . PRO A 1 88 ? 7.986 -7.551 2.160 1.00 63.31 88 PRO A C 1
ATOM 664 O O . PRO A 1 88 ? 7.446 -8.631 2.368 1.00 63.31 88 PRO A O 1
ATOM 667 N N . GLN A 1 89 ? 7.994 -6.570 3.066 1.00 62.03 89 GLN A N 1
ATOM 668 C CA . GLN A 1 89 ? 7.364 -6.719 4.379 1.00 62.03 89 GLN A CA 1
ATOM 669 C C . GLN A 1 89 ? 5.832 -6.730 4.294 1.00 62.03 89 GLN A C 1
ATOM 671 O O . GLN A 1 89 ? 5.185 -7.445 5.053 1.00 62.03 89 GLN A O 1
ATOM 676 N N . ILE A 1 90 ? 5.253 -5.973 3.360 1.00 60.00 90 ILE A N 1
ATOM 677 C CA . ILE A 1 90 ? 3.795 -5.820 3.228 1.00 60.00 90 ILE A CA 1
ATOM 678 C C . ILE A 1 90 ? 3.207 -6.898 2.321 1.00 60.00 90 ILE A C 1
ATOM 680 O O . ILE A 1 90 ? 2.215 -7.541 2.655 1.00 60.00 90 ILE A O 1
ATOM 684 N N . ALA A 1 91 ? 3.816 -7.083 1.152 1.00 56.97 91 ALA A N 1
ATOM 685 C CA . ALA A 1 91 ? 3.360 -8.019 0.134 1.00 56.97 91 ALA A CA 1
ATOM 686 C C . ALA A 1 91 ? 3.903 -9.439 0.360 1.00 56.97 91 ALA A C 1
ATOM 688 O O . ALA A 1 91 ? 3.465 -10.367 -0.311 1.00 56.97 91 ALA A O 1
ATOM 689 N N . GLY A 1 92 ? 4.870 -9.621 1.268 1.00 56.25 92 GLY A N 1
ATOM 690 C CA . GLY A 1 92 ? 5.560 -10.897 1.472 1.00 56.25 92 GLY A CA 1
ATOM 691 C C . GLY A 1 92 ? 6.501 -11.279 0.323 1.00 56.25 92 GLY A C 1
ATOM 692 O O . GLY A 1 92 ? 6.989 -12.407 0.286 1.00 56.25 92 GLY A O 1
ATOM 693 N N . THR A 1 93 ? 6.739 -10.380 -0.642 1.00 55.31 93 THR A N 1
ATOM 694 C CA . THR A 1 93 ? 7.448 -10.690 -1.894 1.00 55.31 93 THR A CA 1
ATOM 695 C C . THR A 1 93 ? 8.339 -9.542 -2.368 1.00 55.31 93 THR A C 1
ATOM 697 O O . THR A 1 93 ? 7.970 -8.374 -2.266 1.00 55.31 93 THR A O 1
ATOM 700 N N . THR A 1 94 ? 9.496 -9.868 -2.950 1.00 51.97 94 THR A N 1
ATOM 701 C CA . THR A 1 94 ? 10.521 -8.897 -3.384 1.00 51.97 94 THR A CA 1
ATOM 702 C C . THR A 1 94 ? 10.321 -8.329 -4.792 1.00 51.97 94 THR A C 1
ATOM 704 O O . THR A 1 94 ? 10.931 -7.319 -5.135 1.00 51.97 94 THR A O 1
ATOM 707 N N . VAL A 1 95 ? 9.444 -8.932 -5.597 1.00 51.94 95 VAL A N 1
ATOM 708 C CA . VAL A 1 95 ? 9.113 -8.510 -6.966 1.00 51.94 95 VAL A CA 1
ATOM 709 C C . VAL A 1 95 ? 7.595 -8.514 -7.125 1.00 51.94 95 VAL A C 1
ATOM 711 O O . VAL A 1 95 ? 6.950 -9.421 -6.604 1.00 51.94 95 VAL A O 1
ATOM 714 N N . GLY A 1 96 ? 7.019 -7.512 -7.808 1.00 56.94 96 GLY A N 1
ATOM 715 C CA . GLY A 1 96 ? 5.597 -7.535 -8.175 1.00 56.94 96 GLY A CA 1
ATOM 716 C C . GLY A 1 96 ? 5.313 -8.877 -8.839 1.00 56.94 96 GLY A C 1
ATOM 717 O O . GLY A 1 96 ? 5.962 -9.225 -9.827 1.00 56.94 96 GLY A O 1
ATOM 718 N N . THR A 1 97 ? 4.484 -9.705 -8.210 1.00 60.47 97 THR A N 1
ATOM 719 C CA . THR A 1 97 ? 4.448 -11.126 -8.546 1.00 60.47 97 THR A CA 1
ATOM 720 C C . THR A 1 97 ? 3.871 -11.273 -9.937 1.00 60.47 97 THR A C 1
ATOM 722 O O . THR A 1 97 ? 2.741 -10.886 -10.197 1.00 60.47 97 THR A O 1
ATOM 725 N N . MET A 1 98 ? 4.694 -11.783 -10.843 1.00 61.38 98 MET A N 1
ATOM 726 C CA . MET A 1 98 ? 4.466 -11.798 -12.283 1.00 61.38 98 MET A CA 1
ATOM 727 C C . MET A 1 98 ? 3.144 -12.509 -12.662 1.00 61.38 98 MET A C 1
ATOM 729 O O . MET A 1 98 ? 2.070 -11.923 -12.572 1.00 61.38 98 MET A O 1
ATOM 733 N N . ASN A 1 99 ? 3.182 -13.790 -13.040 1.00 59.22 99 ASN A N 1
ATOM 734 C CA . ASN A 1 99 ? 1.986 -14.560 -13.428 1.00 59.22 99 ASN A CA 1
ATOM 735 C C . ASN A 1 99 ? 1.230 -15.209 -12.248 1.00 59.22 99 ASN A C 1
ATOM 737 O O . ASN A 1 99 ? 0.348 -16.036 -12.467 1.00 59.22 99 ASN A O 1
ATOM 741 N N . ARG A 1 100 ? 1.577 -14.892 -10.993 1.00 68.25 100 ARG A N 1
ATOM 742 C CA . ARG A 1 100 ? 0.910 -15.439 -9.795 1.00 68.25 100 ARG A CA 1
ATOM 743 C C . ARG A 1 100 ? 0.357 -14.306 -8.936 1.00 68.25 100 ARG A C 1
ATOM 745 O O . ARG A 1 100 ? 1.054 -13.318 -8.728 1.00 68.25 100 ARG A O 1
ATOM 752 N N . ASN A 1 101 ? -0.873 -14.464 -8.448 1.00 67.62 101 ASN A N 1
ATOM 753 C CA . ASN A 1 101 ? -1.547 -13.467 -7.618 1.00 67.62 101 ASN A CA 1
ATOM 754 C C . ASN A 1 101 ? -0.989 -13.516 -6.175 1.00 67.62 101 ASN A C 1
ATOM 756 O O . ASN A 1 101 ? -1.187 -14.526 -5.497 1.00 67.62 101 ASN A O 1
ATOM 760 N N . PRO A 1 102 ? -0.341 -12.447 -5.681 1.00 73.62 102 PRO A N 1
ATOM 761 C CA . PRO A 1 102 ? 0.313 -12.416 -4.375 1.00 73.62 102 PRO A CA 1
ATOM 762 C C . PRO A 1 102 ? -0.685 -12.405 -3.213 1.00 73.62 102 PRO A C 1
ATOM 764 O O . PRO A 1 102 ? -0.314 -12.729 -2.086 1.00 73.62 102 PRO A O 1
ATOM 767 N N . CYS A 1 103 ? -1.959 -12.078 -3.459 1.00 74.56 103 CYS A N 1
ATOM 768 C CA . CYS A 1 103 ? -3.001 -12.130 -2.438 1.00 74.56 103 CYS A CA 1
ATOM 769 C C . CYS A 1 103 ? -3.237 -13.562 -1.947 1.00 74.56 103 CYS A C 1
ATOM 771 O O . CYS A 1 103 ? -3.587 -13.753 -0.786 1.00 74.56 103 CYS A O 1
ATOM 773 N N . VAL A 1 104 ? -3.010 -14.577 -2.790 1.00 75.38 104 VAL A N 1
ATOM 774 C CA . VAL A 1 104 ? -3.155 -15.985 -2.388 1.00 75.38 104 VAL A CA 1
ATOM 775 C C . VAL A 1 104 ? -2.087 -16.357 -1.358 1.00 75.38 104 VAL A C 1
ATOM 777 O O . VAL A 1 104 ? -2.406 -16.904 -0.302 1.00 75.38 104 VAL A O 1
ATOM 780 N N . GLU A 1 105 ? -0.829 -16.009 -1.611 1.00 72.88 105 GLU A N 1
ATOM 781 C CA . GLU A 1 105 ? 0.273 -16.214 -0.668 1.00 72.88 105 GLU A CA 1
ATOM 782 C C . GLU A 1 105 ? 0.120 -15.366 0.607 1.00 72.88 105 GLU A C 1
ATOM 784 O O . GLU A 1 105 ? 0.316 -15.884 1.710 1.00 72.88 105 GLU A O 1
ATOM 789 N N . ALA A 1 106 ? -0.310 -14.106 0.485 1.00 70.12 106 ALA A N 1
ATOM 790 C CA . ALA A 1 106 ? -0.551 -13.225 1.630 1.00 70.12 106 ALA A CA 1
ATOM 791 C C . ALA A 1 106 ? -1.688 -13.721 2.547 1.00 70.12 106 ALA A C 1
ATOM 793 O O . ALA A 1 106 ? -1.661 -13.484 3.755 1.00 70.12 106 ALA A O 1
ATOM 794 N N . MET A 1 107 ? -2.680 -14.429 1.999 1.00 71.12 107 MET A N 1
ATOM 795 C CA . MET A 1 107 ? -3.767 -15.029 2.781 1.00 71.12 107 MET A CA 1
ATOM 796 C C . MET A 1 107 ? -3.354 -16.346 3.447 1.00 71.12 107 MET A C 1
ATOM 798 O O . MET A 1 107 ? -3.728 -16.584 4.599 1.00 71.12 107 MET A O 1
ATOM 802 N N . LYS A 1 108 ? -2.538 -17.177 2.780 1.00 68.88 108 LYS A N 1
ATOM 803 C CA . LYS A 1 108 ? -2.024 -18.433 3.361 1.00 68.88 108 LYS A CA 1
ATOM 804 C C . LYS A 1 108 ? -1.254 -18.184 4.658 1.00 68.88 108 LYS A C 1
ATOM 806 O O . LYS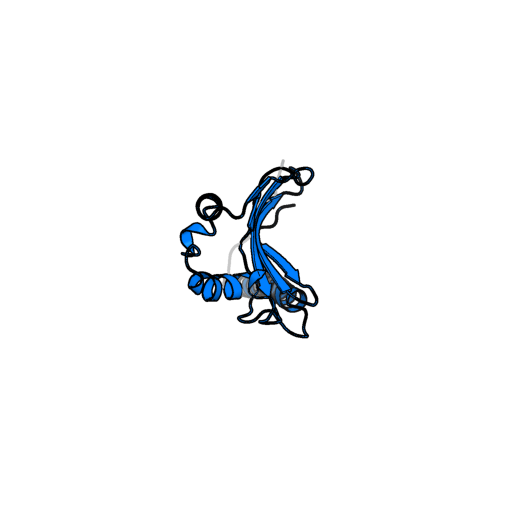 A 1 108 ? -1.484 -18.872 5.650 1.00 68.88 108 LYS A O 1
ATOM 811 N N . SER A 1 109 ? -0.385 -17.172 4.695 1.00 61.81 109 SER A N 1
ATOM 812 C CA . SER A 1 109 ? 0.390 -16.844 5.904 1.00 61.81 109 SER A CA 1
ATOM 813 C C . SER A 1 109 ? -0.496 -16.440 7.095 1.00 61.81 109 SER A C 1
ATOM 815 O O . SER A 1 109 ? -0.172 -16.750 8.246 1.00 61.81 109 SER A O 1
ATOM 817 N N . ARG A 1 110 ? -1.664 -15.830 6.839 1.00 59.34 110 ARG A N 1
ATOM 818 C CA . ARG A 1 110 ? -2.641 -15.489 7.885 1.00 59.34 110 ARG A CA 1
ATOM 819 C C . ARG A 1 110 ? -3.415 -16.708 8.394 1.00 59.34 110 ARG A C 1
ATOM 821 O O . ARG A 1 110 ? -3.609 -16.811 9.601 1.00 59.34 110 ARG A O 1
ATOM 828 N N . GLN A 1 111 ? -3.774 -17.659 7.527 1.00 56.19 111 GLN A N 1
ATOM 829 C CA . GLN A 1 111 ? -4.416 -18.920 7.940 1.00 56.19 111 GLN A CA 1
ATOM 830 C C . GLN A 1 111 ? -3.493 -19.796 8.797 1.00 56.19 111 GLN A C 1
ATOM 832 O O . GLN A 1 111 ? -3.924 -20.319 9.824 1.00 56.19 111 GLN A O 1
ATOM 837 N N . HIS A 1 112 ? -2.210 -19.905 8.441 1.00 49.19 112 HIS A N 1
ATOM 838 C CA . HIS A 1 112 ? -1.253 -20.679 9.237 1.00 49.19 112 HIS A CA 1
ATOM 839 C C . HIS A 1 112 ? -0.977 -20.059 10.608 1.00 49.19 112 HIS A C 1
ATOM 841 O O . HIS A 1 112 ? -0.757 -20.796 11.562 1.00 49.19 112 HIS A O 1
ATOM 847 N N . THR A 1 113 ? -1.039 -18.730 10.741 1.00 53.66 113 THR A N 1
ATOM 848 C CA . THR A 1 113 ? -0.891 -18.074 12.050 1.00 53.66 113 THR A CA 1
ATOM 849 C C . THR A 1 113 ? -2.057 -18.426 12.980 1.00 53.66 113 THR A C 1
ATOM 851 O O . THR A 1 113 ? -1.835 -18.720 14.151 1.00 53.66 113 THR A O 1
ATOM 854 N N . THR A 1 114 ? -3.294 -18.471 12.473 1.00 55.62 114 THR A N 1
ATOM 855 C CA . THR A 1 114 ? -4.455 -18.886 13.278 1.00 55.62 114 THR A CA 1
ATOM 856 C C . THR A 1 114 ? -4.381 -20.366 13.658 1.00 55.62 114 THR A C 1
ATOM 858 O O . THR A 1 114 ? -4.577 -20.693 14.826 1.00 55.62 114 THR A O 1
ATOM 861 N N . GLN A 1 115 ? -4.010 -21.243 12.718 1.00 55.38 115 GLN A N 1
ATOM 862 C CA . GLN A 1 115 ? -3.873 -22.678 12.987 1.00 55.38 115 GLN A CA 1
ATOM 863 C C . GLN A 1 115 ? -2.723 -22.976 13.965 1.00 55.38 115 GLN A C 1
ATOM 865 O O . GLN A 1 115 ? -2.889 -23.761 14.891 1.00 55.38 115 GLN A O 1
ATOM 870 N N . ALA A 1 116 ? -1.586 -22.285 13.834 1.00 59.44 116 ALA A N 1
ATOM 871 C CA . ALA A 1 116 ? -0.454 -22.427 14.747 1.00 59.44 116 ALA A CA 1
ATOM 872 C C . ALA A 1 116 ? -0.793 -21.962 16.172 1.00 59.44 116 ALA A C 1
ATOM 874 O O . ALA A 1 116 ? -0.316 -22.552 17.137 1.00 59.44 116 ALA A O 1
ATOM 875 N N . ILE A 1 117 ? -1.636 -20.935 16.336 1.00 60.19 117 ILE A N 1
ATOM 876 C CA . ILE A 1 117 ? -2.114 -20.504 17.659 1.00 60.19 117 ILE A CA 1
ATOM 877 C C . ILE A 1 117 ? -3.035 -21.563 18.284 1.00 60.19 117 ILE A C 1
ATOM 879 O O . ILE A 1 117 ? -2.963 -21.782 19.498 1.00 60.19 117 ILE A O 1
ATOM 883 N N . GLU A 1 118 ? -3.864 -22.245 17.489 1.00 60.94 118 GLU A N 1
ATOM 884 C CA . GLU A 1 118 ? -4.680 -23.368 17.971 1.00 60.94 118 GLU A CA 1
ATOM 885 C C . GLU A 1 118 ? -3.827 -24.588 18.337 1.00 60.94 118 GLU A C 1
ATOM 887 O O . GLU A 1 118 ? -4.021 -25.155 19.413 1.00 60.94 118 GLU A O 1
ATOM 892 N N . ASP A 1 119 ? -2.823 -24.930 17.528 1.00 62.59 119 ASP A N 1
ATOM 893 C CA . ASP A 1 119 ? -1.895 -26.035 17.800 1.00 62.59 119 ASP A CA 1
ATOM 894 C C . ASP A 1 119 ? -1.033 -25.762 19.045 1.00 62.59 119 ASP A C 1
ATOM 896 O O . ASP A 1 119 ? -0.834 -26.646 19.885 1.00 62.59 119 ASP A O 1
ATOM 900 N N . ILE A 1 120 ? -0.573 -24.517 19.228 1.00 66.75 120 ILE A N 1
ATOM 901 C CA . ILE A 1 120 ? 0.136 -24.084 20.442 1.00 66.75 120 ILE A CA 1
ATOM 902 C C . ILE A 1 120 ? -0.794 -24.165 21.655 1.00 66.75 120 ILE A C 1
ATOM 904 O O . ILE A 1 120 ? -0.379 -24.677 22.698 1.00 66.75 120 ILE A O 1
ATOM 908 N N . LYS A 1 121 ? -2.054 -23.720 21.541 1.00 72.31 121 LYS A N 1
ATOM 909 C CA . LYS A 1 121 ? -3.049 -23.876 22.615 1.00 72.31 121 LYS A CA 1
ATOM 910 C C . LYS A 1 121 ? -3.285 -25.350 22.942 1.00 72.31 121 LYS A C 1
ATOM 912 O O . LYS A 1 121 ? -3.230 -25.709 24.116 1.00 72.31 121 LYS A O 1
ATOM 917 N N . GLY A 1 122 ? -3.507 -26.205 21.947 1.00 69.88 122 GLY A N 1
ATOM 918 C CA . GLY A 1 122 ? -3.752 -27.637 22.134 1.00 69.88 122 GLY A CA 1
ATOM 919 C C . GLY A 1 122 ? -2.573 -28.351 22.798 1.00 69.88 122 GLY A C 1
ATOM 920 O O . GLY A 1 122 ? -2.751 -29.081 23.777 1.00 69.88 122 GLY A O 1
ATOM 921 N N . GLY A 1 123 ? -1.350 -28.073 22.339 1.00 79.50 123 GLY A N 1
ATOM 922 C CA . GLY A 1 123 ? -0.125 -28.614 22.928 1.00 79.50 123 GLY A CA 1
ATOM 923 C C . GLY A 1 123 ? 0.137 -28.109 24.350 1.00 79.50 123 GLY A C 1
ATOM 924 O O . GLY A 1 123 ? 0.574 -28.877 25.212 1.00 79.50 123 GLY A O 1
ATOM 925 N N . LEU A 1 124 ? -0.163 -26.837 24.624 1.00 82.25 124 LEU A N 1
ATOM 926 C CA . LEU A 1 124 ? -0.012 -26.239 25.949 1.00 82.25 124 LEU A CA 1
ATOM 927 C C . LEU A 1 124 ? 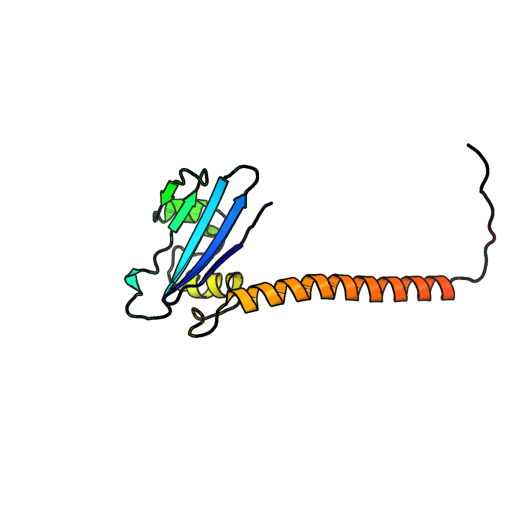-1.037 -26.797 26.945 1.00 82.25 124 LEU A C 1
ATOM 929 O O . LEU A 1 124 ? -0.645 -27.204 28.037 1.00 82.25 124 LEU A O 1
ATOM 933 N N . TRP A 1 125 ? -2.316 -26.902 26.572 1.00 80.56 125 TRP A N 1
ATOM 934 C CA . TRP A 1 125 ? -3.356 -27.512 27.413 1.00 80.56 125 TRP A CA 1
ATOM 935 C C . TRP A 1 125 ? -3.085 -28.992 27.686 1.00 80.56 125 TRP A C 1
ATOM 937 O O . TRP A 1 125 ? -3.254 -29.446 28.818 1.00 80.56 125 TRP A O 1
ATOM 947 N N . GLY A 1 126 ? -2.593 -29.735 26.690 1.00 76.38 126 GLY A N 1
ATOM 948 C CA . GLY A 1 126 ? -2.152 -31.118 26.874 1.00 76.38 126 GLY A CA 1
ATOM 949 C C . GLY A 1 126 ? -1.014 -31.240 27.893 1.00 76.38 126 GLY A C 1
ATOM 950 O O . GLY A 1 126 ? -1.056 -32.108 28.767 1.00 76.38 126 GLY A O 1
ATOM 951 N N . LYS A 1 127 ? -0.029 -30.333 27.841 1.00 75.81 127 LYS A N 1
ATOM 952 C CA . LYS A 1 127 ? 1.068 -30.272 28.821 1.00 75.81 127 LYS A CA 1
ATOM 953 C C . LYS A 1 127 ? 0.585 -29.863 30.211 1.00 75.81 127 LYS A C 1
ATOM 955 O O . LYS A 1 127 ? 0.959 -30.521 31.174 1.00 75.81 127 LYS A O 1
ATOM 960 N N . ILE A 1 128 ? -0.269 -28.846 30.328 1.00 79.00 128 ILE A N 1
ATOM 961 C CA . ILE A 1 128 ? -0.845 -28.406 31.610 1.00 79.00 128 ILE A CA 1
ATOM 962 C C . ILE A 1 128 ? -1.645 -29.542 32.251 1.00 79.00 128 ILE A C 1
ATOM 964 O O . ILE A 1 128 ? -1.437 -29.842 33.422 1.00 79.00 128 ILE A O 1
ATOM 968 N N . LYS A 1 129 ? -2.498 -30.233 31.484 1.00 73.81 129 LYS A N 1
ATOM 969 C CA . LYS A 1 129 ? -3.284 -31.368 31.983 1.00 73.81 129 LYS A CA 1
ATOM 970 C C . LYS A 1 129 ? -2.387 -32.510 32.454 1.00 73.81 129 LYS A C 1
ATOM 972 O O . LYS A 1 129 ? -2.617 -33.034 33.535 1.00 73.81 129 LYS A O 1
ATOM 977 N N . LYS A 1 130 ? -1.343 -32.845 31.686 1.00 74.44 130 LYS A N 1
ATOM 978 C CA . LYS A 1 130 ? -0.368 -33.887 32.045 1.00 74.44 130 LYS A CA 1
ATOM 979 C C . LYS A 1 130 ? 0.405 -33.539 33.320 1.00 74.44 130 LYS A C 1
ATOM 981 O O . LYS A 1 130 ? 0.626 -34.407 34.162 1.00 74.44 130 LYS A O 1
ATOM 986 N N . THR A 1 131 ? 0.776 -32.272 33.474 1.00 74.94 131 THR A N 1
ATOM 987 C CA . THR A 1 131 ? 1.416 -31.743 34.680 1.00 74.94 131 THR A CA 1
ATOM 988 C C . THR A 1 131 ? 0.459 -31.798 35.872 1.00 74.94 131 THR A C 1
ATOM 990 O O . THR A 1 131 ? 0.837 -32.328 36.905 1.00 74.94 131 THR A O 1
ATOM 993 N N . LEU A 1 132 ? -0.806 -31.393 35.723 1.00 68.81 132 LEU A N 1
ATOM 994 C CA . LEU A 1 132 ? -1.819 -31.493 36.783 1.00 68.81 132 LEU A CA 1
ATOM 995 C C . LEU A 1 132 ? -2.120 -32.944 37.190 1.00 68.81 132 LEU A C 1
ATOM 997 O O . LEU A 1 132 ? -2.246 -33.220 38.377 1.00 68.81 132 LEU A O 1
ATOM 1001 N N . THR A 1 133 ? -2.169 -33.892 36.249 1.00 67.50 133 THR A N 1
ATOM 1002 C CA . THR A 1 133 ? -2.335 -35.320 36.577 1.00 67.50 133 THR A CA 1
ATOM 1003 C C . THR A 1 133 ? -1.108 -35.922 37.256 1.00 67.50 133 THR A C 1
ATOM 1005 O O . THR A 1 133 ? -1.262 -36.800 38.094 1.00 67.50 133 THR A O 1
ATOM 1008 N N . ASN A 1 134 ? 0.100 -35.443 36.941 1.00 60.62 134 ASN A N 1
ATOM 1009 C CA . ASN A 1 134 ? 1.327 -35.891 37.610 1.00 60.62 134 ASN A CA 1
ATOM 1010 C C . ASN A 1 134 ? 1.541 -35.232 38.981 1.00 60.62 134 ASN A C 1
ATOM 1012 O O . ASN A 1 134 ? 2.268 -35.779 39.803 1.00 60.62 134 ASN A O 1
ATOM 1016 N N . ILE A 1 135 ? 0.922 -34.074 39.228 1.00 59.81 135 ILE A N 1
ATOM 1017 C CA . ILE A 1 135 ? 0.910 -33.394 40.533 1.00 59.81 135 ILE A CA 1
ATOM 1018 C C . ILE A 1 135 ? -0.286 -33.872 41.389 1.00 59.81 135 ILE A C 1
ATOM 1020 O O . ILE A 1 135 ? -0.351 -33.598 42.582 1.00 59.81 135 ILE A O 1
ATOM 1024 N N . GLY A 1 136 ? -1.213 -34.642 40.810 1.00 45.94 136 GLY A N 1
ATOM 1025 C CA . GLY A 1 136 ? -2.404 -35.188 41.461 1.00 45.94 136 GLY A CA 1
ATOM 1026 C C . GLY A 1 136 ? -2.128 -36.377 42.380 1.00 45.94 136 GLY A C 1
ATOM 1027 O O . GLY A 1 136 ? -2.646 -37.467 42.156 1.00 45.94 136 GLY A O 1
ATOM 1028 N N . GLY A 1 137 ? -1.345 -36.150 43.430 1.00 47.62 137 GLY A N 1
ATOM 1029 C CA . GLY A 1 137 ? -1.388 -36.919 44.664 1.00 47.62 137 GLY A CA 1
ATOM 1030 C C . GLY A 1 137 ? -1.749 -35.980 45.812 1.00 47.62 137 GLY A C 1
ATOM 1031 O O . GLY A 1 137 ? -0.903 -35.210 46.246 1.00 47.62 137 GLY A O 1
ATOM 1032 N N . SER A 1 138 ? -2.983 -36.105 46.314 1.00 46.75 138 SER A N 1
ATOM 1033 C CA . SER A 1 138 ? -3.514 -35.483 47.539 1.00 46.75 138 SER A CA 1
ATOM 1034 C C . SER A 1 138 ? -3.911 -33.997 47.472 1.00 46.75 138 SER A C 1
ATOM 1036 O O . SER A 1 138 ? -3.091 -33.106 47.661 1.00 46.75 138 SER A O 1
ATOM 1038 N N . SER A 1 139 ? -5.209 -33.724 47.314 1.00 40.75 139 SER A N 1
ATOM 1039 C CA . SER A 1 139 ? -6.038 -33.296 48.454 1.00 40.75 139 SER A CA 1
ATOM 1040 C C . SER A 1 139 ? -7.516 -33.192 48.054 1.00 40.75 139 SER A C 1
ATOM 1042 O O . SER A 1 139 ? -7.875 -32.986 46.896 1.00 40.75 139 SER A O 1
ATOM 1044 N N . GLU A 1 140 ? -8.361 -33.464 49.037 1.00 40.72 140 GLU A N 1
ATOM 1045 C CA . GLU A 1 140 ? -9.793 -33.721 48.957 1.00 40.72 140 GLU A CA 1
ATOM 1046 C C . GLU A 1 140 ? -10.623 -32.479 48.565 1.00 40.72 140 GLU A C 1
ATOM 1048 O O . GLU A 1 140 ? -10.382 -31.366 49.025 1.00 40.72 140 GLU A O 1
ATOM 1053 N N . SER A 1 141 ? -11.668 -32.689 47.759 1.00 39.62 141 SER A N 1
ATOM 1054 C CA . SER A 1 141 ? -12.909 -31.890 47.799 1.00 39.62 141 SER A CA 1
ATOM 1055 C C . SER A 1 141 ? -13.631 -32.167 49.130 1.00 39.62 141 SER A C 1
ATOM 1057 O O . SER A 1 141 ? -13.550 -33.324 49.549 1.00 39.62 141 SER A O 1
ATOM 1059 N N . PRO A 1 142 ? -14.417 -31.256 49.753 1.00 44.00 142 PRO A N 1
ATOM 1060 C CA . PRO A 1 142 ? -15.480 -30.507 49.058 1.00 44.00 142 PRO A CA 1
ATOM 1061 C C . PRO A 1 142 ? -15.840 -29.128 49.658 1.00 44.00 142 PRO A C 1
ATOM 1063 O O . PRO A 1 142 ? -15.949 -28.998 50.867 1.00 44.00 142 PRO A O 1
ATOM 1066 N N . LEU A 1 143 ? -16.193 -28.129 48.839 1.00 36.88 143 LEU A N 1
ATOM 1067 C CA . LEU A 1 143 ? -17.092 -27.047 49.278 1.00 36.88 143 LEU A CA 1
ATOM 1068 C C . LEU A 1 143 ? -17.938 -26.544 48.101 1.00 36.88 143 LEU A C 1
ATOM 1070 O O . LEU A 1 143 ? -17.614 -25.555 47.453 1.00 36.88 143 LEU A O 1
ATOM 1074 N N . GLU A 1 144 ? -19.051 -27.234 47.863 1.00 44.28 144 GLU A N 1
ATOM 1075 C CA . GLU A 1 144 ? -20.222 -26.677 47.189 1.00 44.28 144 GLU A CA 1
ATOM 1076 C C . GLU A 1 144 ? -21.358 -26.629 48.217 1.00 44.28 144 GLU A C 1
ATOM 1078 O O . GLU A 1 144 ? -21.892 -27.666 48.607 1.00 44.28 144 GLU A O 1
ATOM 1083 N N . ASN A 1 145 ? -21.680 -25.432 48.720 1.00 43.69 145 ASN A N 1
ATOM 1084 C CA . ASN A 1 145 ? -22.981 -25.147 49.326 1.00 43.69 145 ASN A CA 1
ATOM 1085 C C . ASN A 1 145 ? -23.307 -23.638 49.307 1.00 43.69 145 ASN A C 1
ATOM 1087 O O . ASN A 1 145 ? -22.593 -22.838 49.905 1.00 43.69 145 ASN A O 1
ATOM 1091 N N . SER A 1 146 ? -24.458 -23.326 48.699 1.00 42.28 146 SER A N 1
ATOM 1092 C CA . SER A 1 146 ? -25.379 -22.203 48.962 1.00 42.28 146 SER A CA 1
ATOM 1093 C C . SER A 1 146 ? -24.900 -20.752 48.799 1.00 42.28 146 SER A C 1
ATOM 1095 O O . SER A 1 146 ? -24.413 -20.139 49.748 1.00 42.28 146 SER A O 1
ATOM 1097 N N . ARG A 1 147 ? -25.274 -20.120 47.679 1.00 41.91 147 ARG A N 1
ATOM 1098 C CA . ARG A 1 147 ? -26.521 -19.328 47.549 1.00 41.91 147 ARG A CA 1
ATOM 1099 C C . ARG A 1 147 ? -26.764 -18.886 46.111 1.00 41.91 147 ARG A C 1
ATOM 1101 O O . ARG A 1 147 ? -25.771 -18.559 45.431 1.00 41.91 147 ARG A O 1
#

Secondary structure (DSSP, 8-state):
-EEEEEEEE-SSEEEEEEEEEETTTTEEEEEEEEEESSGGGGGG---EEEEEETTS-EEE--HHHHHTTSTTGGGTTTSTTTHHHHHHHHHS-SS--SSS-HHHHHHHHHHHHHHHHHHHHHHHHHHHHHHHHHH-S----------

Radius of gyration: 23.69 Å; Cα contacts (8 Å, |Δi|>4): 205; chains: 1; bounding box: 42×53×68 Å

pLDDT: mean 72.23, std 15.57, range [36.88, 95.88]

Sequence (147 aa):
MKSDNILIDTNRLTVAGIGKLNLVDEAMDVVLTPRPKDPSLFNLAHMVRITGPLLNPDVSNDKLRIAESGVWGLLGLVNPLGWAIAIPQIAGTTVGTMNRNPCVEAMKSRQHTTQAIEDIKGGLWGKIKKTLTNIGGSSESPLENSR

Foldseek 3Di:
DKDAWDWDADQFWIKIKGWIDDPVQQWTWIKIAIATLDVVCVVVRQIWTWTTGNVDIDIDSDPVSVLVSVVVVVLVVVDVVSCQVVCCVRLVDRHSDHPDDSVVVVVVVVVVVVVVVVVVVVVVVVVVVVVCVVVPDDDDDDDDDDD

Solvent-accessible surface area (backbone atoms only — not comparable to full-atom values): 8462 Å² total; per-residue (Å²): 100,76,44,57,69,45,79,48,77,55,97,55,34,29,32,40,28,48,37,48,38,30,70,76,76,41,33,34,43,32,39,37,41,37,32,47,58,43,79,90,44,56,91,62,40,60,54,35,29,37,34,47,37,73,92,66,58,48,76,40,70,48,67,67,66,39,36,69,64,57,73,46,45,75,54,55,53,94,37,82,71,25,52,72,57,53,42,29,72,74,51,72,40,90,58,45,54,72,98,49,70,51,64,59,60,54,48,50,61,55,52,51,53,56,51,49,53,50,52,49,48,52,55,48,51,53,48,52,51,53,50,52,61,73,63,65,71,88,82,82,84,86,89,88,81,88,133

Nearest PDB structures (foldseek):
  3hdj-assembly1_B  TM=4.975E-01  e=7.551E-01  Bordetella pertussis
  1omo-assembly1_A  TM=4.682E-01  e=1.344E+00  Archaeoglobus fulgidus
  8chv-assembly1_B  TM=4.565E-01  e=2.534E+00  Homo sapiens
  3bxo-assembly1_B  TM=3.029E-01  e=4.510E+00  Streptomyces venezuelae